Protein AF-A0A679JYV3-F1 (afdb_monomer)

Foldseek 3Di:
DDFDWFWFQAPPRDTDTDTLQQWFKKWQDDCVGPPCWIWTAGPPPGITTGNDDPLVVVLRSLLSPFLKFWFAAQVDRTTMIGRLVQFPAKAADDVVVDPVQFGIWGDNDDPDIGTTNDHRVRVVVRSVVSVPDGSDDDPPPPPDDDDDDPDDDDDDDDDDDDDDDDD

Sequence (167 aa):
MVTIMIAICMPGGDIEYIEADEMLWLRQAFDHEFKGMVMLRLAAPDRIYSVETIDALEAKFRAAGASIARFTPPEDTRVMVVNTGKVREVEPSNPAISHGSANSVLKFGPRLGLAVRETEAQSEAILAKARQLPNGLSATAVASGAVLGAVIGAAAAVVITPTEEDA

Nearest PDB structures (foldseek):
  4oik-assembly1_A  TM=5.523E-01  e=1.012E+00  Homo sapiens
  1zc3-assembly2_B  TM=4.946E-01  e=1.354E+00  Rattus norvegicus
  3tfm-assembly1_A  TM=2.748E-01  e=2.229E-01  Rattus norvegicus
  1mi1-assembly1_A  TM=5.034E-01  e=6.906E+00  Homo sapiens

Secondary structure (DSSP, 8-state):
----EEEEEPTTS-EEEEETTTEEEEEEPPHHHHTTPEEEEESSS-EEEESS-HHHHHHHHHHTT--EEEE--SS-S--EEEETTT--EEEE--TTTS-TT--EEEEEETTEEEEESS-HHHHHHHHHHHHHS-TT--S---S---S--------------------

Organism: NCBI:txid570505

pLDDT: mean 79.87, std 21.88, range [26.78, 97.19]

Structure (mmCIF, N/CA/C/O backbone):
data_AF-A0A679JYV3-F1
#
_entry.id   AF-A0A679JYV3-F1
#
loop_
_atom_site.group_PDB
_atom_site.id
_atom_site.type_symbol
_atom_site.label_atom_id
_atom_site.label_alt_id
_atom_site.label_comp_id
_atom_site.label_asym_id
_atom_site.label_entity_id
_atom_site.label_seq_id
_atom_site.pdbx_PDB_ins_code
_atom_site.Cartn_x
_atom_site.Cartn_y
_atom_site.Cartn_z
_atom_site.occupancy
_atom_site.B_iso_or_equiv
_atom_site.auth_seq_id
_atom_site.auth_comp_id
_atom_site.auth_asym_id
_atom_site.auth_atom_id
_atom_site.pdbx_PDB_model_num
ATOM 1 N N . MET A 1 1 ? -19.373 15.640 2.064 1.00 53.00 1 MET A N 1
ATOM 2 C CA . MET A 1 1 ? -18.927 14.231 2.003 1.00 53.00 1 MET A CA 1
ATOM 3 C C . MET A 1 1 ? -18.837 13.732 3.431 1.00 53.00 1 MET A C 1
ATOM 5 O O . MET A 1 1 ? -18.396 14.500 4.273 1.00 53.00 1 MET A O 1
ATOM 9 N N . VAL A 1 2 ? -19.319 12.524 3.723 1.00 58.41 2 VAL A N 1
ATOM 10 C CA . VAL A 1 2 ? -19.127 11.908 5.043 1.00 58.41 2 VAL A CA 1
ATOM 11 C C . VAL A 1 2 ? -17.749 11.256 5.022 1.00 58.41 2 VAL A C 1
ATOM 13 O O . VAL A 1 2 ? -17.535 10.334 4.239 1.00 58.41 2 VAL A O 1
ATOM 16 N N . THR A 1 3 ? -16.815 11.766 5.819 1.00 70.25 3 THR A N 1
ATOM 17 C CA . THR A 1 3 ? -15.506 11.136 6.009 1.00 70.25 3 THR A CA 1
ATOM 18 C C . THR A 1 3 ? -15.686 9.941 6.941 1.00 70.25 3 THR A C 1
ATOM 20 O O . THR A 1 3 ? -16.106 10.106 8.085 1.00 70.25 3 THR A O 1
ATOM 23 N N . ILE A 1 4 ? -15.428 8.730 6.442 1.00 85.12 4 ILE A N 1
ATOM 24 C CA . ILE A 1 4 ? -15.475 7.507 7.250 1.00 85.12 4 ILE A CA 1
ATOM 25 C C . ILE A 1 4 ? -14.084 7.288 7.843 1.00 85.12 4 ILE A C 1
ATOM 27 O O . ILE A 1 4 ? -13.133 7.023 7.109 1.00 85.12 4 ILE A O 1
ATOM 31 N N . MET A 1 5 ? -13.982 7.386 9.169 1.00 90.06 5 MET A N 1
ATOM 32 C CA . MET A 1 5 ? -12.767 7.035 9.903 1.00 90.06 5 MET A CA 1
ATOM 33 C C . MET A 1 5 ? -12.710 5.522 10.139 1.00 90.06 5 MET A C 1
ATOM 35 O O . MET A 1 5 ? -13.698 4.901 10.534 1.00 90.06 5 MET A O 1
ATOM 39 N N . ILE A 1 6 ? -11.541 4.932 9.920 1.00 92.31 6 ILE A N 1
ATOM 40 C CA . ILE A 1 6 ? -11.255 3.514 10.112 1.00 92.31 6 ILE A CA 1
ATOM 41 C C . ILE A 1 6 ? -10.453 3.367 11.403 1.00 92.31 6 ILE A C 1
ATOM 43 O O . ILE A 1 6 ? -9.370 3.930 11.526 1.00 92.31 6 ILE A O 1
ATOM 47 N N . ALA A 1 7 ? -10.969 2.586 12.350 1.00 92.69 7 ALA A N 1
ATOM 48 C CA . ALA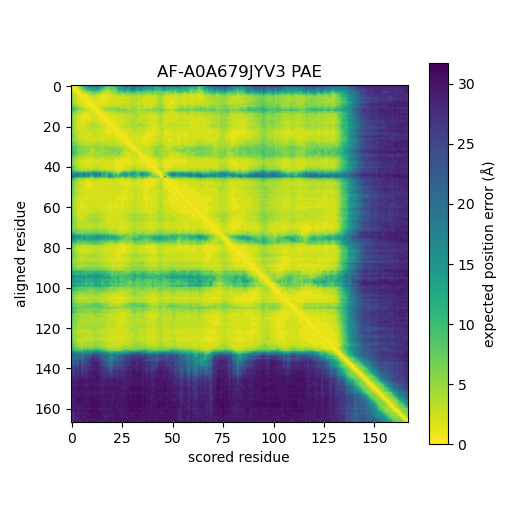 A 1 7 ? -10.240 2.226 13.563 1.00 92.69 7 ALA A CA 1
ATOM 49 C C . ALA A 1 7 ? -9.267 1.070 13.284 1.00 92.69 7 ALA A C 1
ATOM 51 O O . ALA A 1 7 ? -9.677 0.023 12.766 1.00 92.69 7 ALA A O 1
ATOM 52 N N . ILE A 1 8 ? -8.003 1.255 13.656 1.00 92.81 8 ILE A N 1
ATOM 53 C CA . ILE A 1 8 ? -6.910 0.297 13.483 1.00 92.81 8 ILE A CA 1
ATOM 54 C C . ILE A 1 8 ? -6.373 -0.099 14.851 1.00 92.81 8 ILE A C 1
ATOM 56 O O . ILE A 1 8 ? -5.917 0.749 15.616 1.00 92.81 8 ILE A O 1
ATOM 60 N N . CYS A 1 9 ? -6.387 -1.398 15.142 1.00 94.06 9 CYS A N 1
ATOM 61 C CA . CYS A 1 9 ? -5.798 -1.916 16.374 1.00 94.06 9 CYS A CA 1
ATOM 62 C C . CYS A 1 9 ? -4.273 -2.014 16.231 1.00 94.06 9 CYS A C 1
ATOM 64 O O . CYS A 1 9 ? -3.773 -2.757 15.376 1.00 94.06 9 CYS A O 1
ATOM 66 N N . MET A 1 10 ? -3.545 -1.291 17.079 1.00 93.69 10 MET A N 1
ATOM 67 C CA . MET A 1 10 ? -2.084 -1.257 17.117 1.00 93.69 10 MET A CA 1
ATOM 68 C C . MET A 1 10 ? -1.524 -2.233 18.170 1.00 93.69 10 MET A C 1
ATOM 70 O O . MET A 1 10 ? -2.209 -2.580 19.141 1.00 93.69 10 MET A O 1
ATOM 74 N N . PRO A 1 11 ? -0.268 -2.697 18.022 1.00 89.94 11 PRO A N 1
ATOM 75 C CA . PRO A 1 11 ? 0.424 -3.420 19.082 1.00 89.94 11 PRO A CA 1
ATOM 76 C C . PRO A 1 11 ? 0.439 -2.614 20.389 1.00 89.94 11 PRO A C 1
ATOM 78 O O . PRO A 1 11 ? 0.695 -1.417 20.369 1.00 89.94 11 PRO A O 1
ATOM 81 N N . GLY A 1 12 ? 0.191 -3.272 21.524 1.00 89.56 12 GLY A N 1
ATOM 82 C CA . GLY A 1 12 ? 0.095 -2.607 22.833 1.00 89.56 12 GLY A CA 1
ATOM 83 C C . GLY A 1 12 ? -1.329 -2.232 23.256 1.00 89.56 12 GLY A C 1
ATOM 84 O O . GLY A 1 12 ? -1.532 -1.898 24.418 1.00 89.56 12 GLY A O 1
ATOM 85 N N . GLY A 1 13 ? -2.317 -2.385 22.365 1.00 89.69 13 GLY A N 1
ATOM 86 C CA . GLY A 1 13 ? -3.734 -2.147 22.666 1.00 89.69 13 GLY A CA 1
ATOM 87 C C . GLY A 1 13 ? -4.236 -0.752 22.292 1.00 89.69 13 GLY A C 1
ATOM 88 O O . GLY A 1 13 ? -5.410 -0.462 22.514 1.00 89.69 13 GLY A O 1
ATOM 89 N N . ASP A 1 14 ? -3.378 0.081 21.703 1.00 91.62 14 ASP A N 1
ATOM 90 C CA . ASP A 1 14 ? -3.760 1.394 21.191 1.00 91.62 14 ASP A CA 1
ATOM 91 C C . ASP A 1 14 ? -4.667 1.271 19.956 1.00 91.62 14 ASP A C 1
ATOM 93 O O . ASP A 1 14 ? -4.617 0.289 19.204 1.00 91.62 14 ASP A O 1
ATOM 97 N N . ILE A 1 15 ? -5.502 2.288 19.742 1.00 93.69 15 ILE A N 1
ATOM 98 C CA . ILE A 1 15 ? -6.385 2.395 18.579 1.00 93.69 15 ILE A CA 1
ATOM 99 C C . ILE A 1 15 ? -6.060 3.693 17.854 1.00 93.69 15 ILE A C 1
ATOM 101 O O . ILE A 1 15 ? -6.200 4.769 18.432 1.00 93.69 15 ILE A O 1
ATOM 105 N N . GLU A 1 16 ? -5.689 3.574 16.583 1.00 92.69 16 GLU A N 1
ATOM 106 C CA . GLU A 1 16 ? -5.481 4.715 15.693 1.00 92.69 16 GLU A CA 1
ATOM 107 C C . GLU A 1 16 ? -6.687 4.869 14.765 1.00 92.69 16 GLU A C 1
ATOM 109 O O . GLU A 1 16 ? -7.206 3.880 14.238 1.00 92.69 16 GLU A O 1
ATOM 114 N N . TYR A 1 17 ? -7.135 6.105 14.553 1.00 92.75 17 TYR A N 1
ATOM 115 C CA . TYR A 1 17 ? -8.206 6.412 13.610 1.00 92.75 17 TYR A CA 1
ATOM 116 C C . TYR A 1 17 ? -7.616 7.073 12.377 1.00 92.75 17 TYR A C 1
ATOM 118 O O . TYR A 1 17 ? -7.025 8.142 12.482 1.00 92.75 17 TYR A O 1
ATOM 126 N N . ILE A 1 18 ? -7.819 6.450 11.222 1.00 92.38 18 ILE A N 1
ATOM 127 C CA . ILE A 1 18 ? -7.290 6.935 9.947 1.00 92.38 18 ILE A CA 1
ATOM 128 C C . ILE A 1 18 ? -8.406 7.085 8.924 1.00 92.38 18 ILE A C 1
ATOM 130 O O . ILE A 1 18 ? -9.359 6.303 8.892 1.00 92.38 18 ILE A O 1
ATOM 134 N N . GLU A 1 19 ? -8.291 8.075 8.056 1.00 91.81 19 GLU A N 1
ATOM 135 C CA . GLU A 1 19 ? -9.164 8.222 6.905 1.00 91.81 19 GLU A CA 1
ATOM 136 C C . GLU A 1 19 ? -8.761 7.228 5.808 1.00 91.81 19 GLU A C 1
ATOM 138 O O . GLU A 1 19 ? -7.597 6.852 5.636 1.00 91.81 19 GLU A O 1
ATOM 143 N N . ALA A 1 20 ? -9.744 6.776 5.028 1.00 90.12 20 ALA A N 1
ATOM 144 C CA . ALA A 1 20 ? -9.509 5.803 3.964 1.00 90.12 20 ALA A CA 1
ATOM 145 C C . ALA A 1 20 ? -8.509 6.306 2.910 1.00 90.12 20 ALA A C 1
ATOM 147 O O . ALA A 1 20 ? -7.809 5.517 2.268 1.00 90.12 20 ALA A O 1
ATOM 148 N N . ASP A 1 21 ? -8.448 7.621 2.723 1.00 90.38 21 ASP A N 1
ATOM 149 C CA . ASP A 1 21 ? -7.539 8.255 1.792 1.00 90.38 21 ASP A CA 1
ATOM 150 C C . ASP A 1 21 ? -6.163 8.551 2.420 1.00 90.38 21 ASP A C 1
ATOM 152 O O . ASP A 1 21 ? -5.221 8.808 1.687 1.00 90.38 21 ASP A O 1
ATOM 156 N N . GLU A 1 22 ? -5.960 8.436 3.728 1.00 91.94 22 GLU A N 1
ATOM 157 C CA . GLU A 1 22 ? -4.616 8.581 4.303 1.00 91.94 22 GLU A CA 1
ATOM 158 C C . GLU A 1 22 ? -3.720 7.383 3.979 1.00 91.94 22 GLU A C 1
ATOM 160 O O . GLU A 1 22 ? -2.496 7.520 3.898 1.00 91.94 22 GLU A O 1
ATOM 165 N N . MET A 1 23 ? -4.316 6.212 3.740 1.00 93.75 23 MET A N 1
ATOM 166 C CA . MET A 1 23 ? -3.583 5.002 3.389 1.00 93.75 23 MET A CA 1
ATOM 167 C C . MET A 1 23 ? -3.023 5.080 1.970 1.00 93.75 23 MET A C 1
ATOM 169 O O . MET A 1 23 ? -3.753 5.278 0.995 1.00 93.75 23 MET A O 1
ATOM 173 N N . LEU A 1 24 ? -1.712 4.868 1.858 1.00 94.94 24 LEU A N 1
ATOM 174 C CA . LEU A 1 24 ? -1.015 4.724 0.585 1.00 94.94 24 LEU A CA 1
ATOM 175 C C . LEU A 1 24 ? -0.930 3.254 0.182 1.00 94.94 24 LEU A C 1
ATOM 177 O O . LEU A 1 24 ? -1.315 2.891 -0.929 1.00 94.94 24 LEU A O 1
ATOM 181 N N . TRP A 1 25 ? -0.430 2.410 1.085 1.00 95.25 25 TRP A N 1
ATOM 182 C CA . TRP A 1 25 ? -0.354 0.962 0.902 1.00 95.25 25 TRP A CA 1
ATOM 183 C C . TRP A 1 25 ? -0.137 0.238 2.233 1.00 95.25 25 TRP A C 1
ATOM 185 O O . TRP A 1 25 ? 0.238 0.849 3.232 1.00 95.25 25 TRP A O 1
ATOM 195 N N . LEU A 1 26 ? -0.348 -1.076 2.242 1.00 95.06 26 LEU A N 1
ATOM 196 C CA . LEU A 1 26 ? -0.059 -1.960 3.366 1.00 95.06 26 LEU A CA 1
ATOM 197 C C . LEU A 1 26 ? 0.560 -3.279 2.901 1.00 95.06 26 LEU A C 1
ATOM 199 O O . LEU A 1 26 ? 0.351 -3.720 1.768 1.00 95.06 26 LEU A O 1
ATOM 203 N N . ARG A 1 27 ? 1.339 -3.908 3.781 1.00 94.25 27 ARG A N 1
ATOM 204 C CA . ARG A 1 27 ? 1.944 -5.230 3.566 1.00 94.25 27 ARG A CA 1
ATOM 205 C C . ARG A 1 27 ? 2.171 -5.940 4.889 1.00 94.25 27 ARG A C 1
ATOM 207 O O . ARG A 1 27 ? 2.197 -5.313 5.945 1.00 94.25 27 ARG A O 1
ATOM 214 N N . GLN A 1 28 ? 2.465 -7.232 4.826 1.00 93.12 28 GLN A N 1
ATOM 215 C CA . GLN A 1 28 ? 3.022 -7.926 5.981 1.00 93.12 28 GLN A CA 1
ATOM 216 C C . GLN A 1 28 ? 4.345 -7.256 6.388 1.00 93.12 28 GLN A C 1
ATOM 218 O O . GLN A 1 28 ? 5.220 -7.026 5.546 1.00 93.12 28 GLN A O 1
ATOM 223 N N . ALA A 1 29 ? 4.499 -6.950 7.673 1.00 90.88 29 ALA A N 1
ATOM 224 C CA . ALA A 1 29 ? 5.758 -6.485 8.230 1.00 90.88 29 ALA A CA 1
ATOM 225 C C . ALA A 1 29 ? 6.839 -7.564 8.073 1.00 90.88 29 ALA A C 1
ATOM 227 O O . ALA A 1 29 ? 6.565 -8.771 8.111 1.00 90.88 29 ALA A O 1
ATOM 228 N N . PHE A 1 30 ? 8.080 -7.136 7.885 1.00 86.25 30 PHE A N 1
ATOM 229 C CA . PHE A 1 30 ? 9.205 -8.052 7.925 1.00 86.25 30 PHE A CA 1
ATOM 230 C C . PHE A 1 30 ? 9.449 -8.513 9.359 1.00 86.25 30 PHE A C 1
ATOM 232 O O . PHE A 1 30 ? 9.163 -7.801 10.323 1.00 86.25 30 PHE A O 1
ATOM 239 N N . ASP A 1 31 ? 10.028 -9.703 9.500 1.00 86.06 31 ASP A N 1
ATOM 240 C CA . ASP A 1 31 ? 10.312 -10.298 10.807 1.00 86.06 31 ASP A CA 1
ATOM 241 C C . ASP A 1 31 ? 11.230 -9.411 11.664 1.00 86.06 31 ASP A C 1
ATOM 243 O O . ASP A 1 31 ? 11.093 -9.397 12.884 1.00 86.06 31 ASP A O 1
ATOM 247 N N . HIS A 1 32 ? 12.123 -8.643 11.027 1.00 85.75 32 HIS A N 1
ATOM 248 C CA . HIS A 1 32 ? 13.015 -7.686 11.687 1.00 85.75 32 HIS A CA 1
ATOM 249 C C . HIS A 1 32 ? 12.363 -6.322 11.984 1.00 85.75 32 HIS A C 1
ATOM 251 O O . HIS A 1 32 ? 12.950 -5.525 12.708 1.00 85.75 32 HIS A O 1
ATOM 257 N N . GLU A 1 33 ? 11.188 -6.032 11.413 1.00 85.50 33 GLU A N 1
ATOM 258 C CA . GLU A 1 33 ? 10.422 -4.811 11.696 1.00 85.50 33 GLU A CA 1
ATOM 259 C C . GLU A 1 33 ? 9.490 -5.047 12.885 1.00 85.50 33 GLU A C 1
ATOM 261 O O . GLU A 1 33 ? 9.673 -4.476 13.956 1.00 85.50 33 GLU A O 1
ATOM 266 N N . PHE A 1 34 ? 8.482 -5.901 12.685 1.00 86.56 34 PHE A N 1
ATOM 267 C CA . PHE A 1 34 ? 7.510 -6.273 13.706 1.00 86.56 34 PHE A CA 1
ATOM 268 C C . PHE A 1 34 ? 6.851 -7.598 13.312 1.00 86.56 34 PHE A C 1
ATOM 270 O O . PHE A 1 34 ? 5.855 -7.645 12.586 1.00 86.56 34 PHE A O 1
ATOM 277 N N . LYS A 1 35 ? 7.437 -8.704 13.772 1.00 89.25 35 LYS A N 1
ATOM 278 C CA . LYS A 1 35 ? 7.035 -10.056 13.375 1.00 89.25 35 LYS A CA 1
ATOM 279 C C . LYS A 1 35 ? 5.530 -10.297 13.545 1.00 89.25 35 LYS A C 1
ATOM 281 O O . LYS A 1 35 ? 4.969 -10.069 14.612 1.00 89.25 35 LYS A O 1
ATOM 286 N N . GLY A 1 36 ? 4.905 -10.819 12.490 1.00 89.75 36 GLY A N 1
ATOM 287 C CA . GLY A 1 36 ? 3.491 -11.210 12.484 1.00 89.75 36 GLY A CA 1
ATOM 288 C C . GLY A 1 36 ? 2.493 -10.065 12.288 1.00 89.75 36 GLY A C 1
ATOM 289 O O . GLY A 1 36 ? 1.309 -10.344 12.147 1.00 89.75 36 GLY A O 1
ATOM 290 N N . MET A 1 37 ? 2.947 -8.812 12.207 1.00 94.31 37 MET A N 1
ATOM 291 C CA . MET A 1 37 ? 2.067 -7.645 12.065 1.00 94.31 37 MET A CA 1
ATOM 292 C C . MET A 1 37 ? 1.919 -7.195 10.614 1.00 94.31 37 MET A C 1
ATOM 294 O O . MET A 1 37 ? 2.729 -7.544 9.752 1.00 94.31 37 MET A O 1
ATOM 298 N N . VAL A 1 38 ? 0.907 -6.375 10.343 1.00 95.69 38 VAL A N 1
ATOM 299 C CA . VAL A 1 38 ? 0.754 -5.665 9.068 1.00 95.69 38 VAL A CA 1
ATOM 300 C C . VAL A 1 38 ? 1.281 -4.250 9.229 1.00 95.69 38 VAL A C 1
ATOM 302 O O . VAL A 1 38 ? 0.907 -3.551 10.162 1.00 95.69 38 VAL A O 1
ATOM 305 N N . MET A 1 39 ? 2.150 -3.815 8.323 1.00 94.62 39 MET A N 1
ATOM 306 C CA . MET A 1 39 ? 2.608 -2.434 8.256 1.00 94.62 39 MET A CA 1
ATOM 307 C C . MET A 1 39 ? 1.754 -1.668 7.250 1.00 94.62 39 MET A C 1
ATOM 309 O O . MET A 1 39 ? 1.595 -2.109 6.109 1.00 94.62 39 MET A O 1
ATOM 313 N N . LEU A 1 40 ? 1.221 -0.525 7.671 1.00 95.12 40 LEU A N 1
ATOM 314 C CA . LEU A 1 40 ? 0.498 0.417 6.830 1.00 95.12 40 LEU A CA 1
ATOM 315 C C . LEU A 1 40 ? 1.366 1.658 6.640 1.00 95.12 40 LEU A C 1
ATOM 317 O O . LEU A 1 40 ? 1.886 2.225 7.602 1.00 95.12 40 LEU A O 1
ATOM 321 N N . ARG A 1 41 ? 1.497 2.103 5.395 1.00 94.50 41 ARG A N 1
ATOM 322 C CA . ARG A 1 41 ? 2.132 3.365 5.033 1.00 94.50 41 ARG A CA 1
ATOM 323 C C . ARG A 1 41 ? 1.051 4.425 4.835 1.00 94.50 41 ARG A C 1
ATOM 325 O O . ARG A 1 41 ? 0.226 4.295 3.928 1.00 94.50 41 ARG A O 1
ATOM 332 N N . LEU A 1 42 ? 1.093 5.475 5.649 1.00 93.06 42 LEU A N 1
ATOM 333 C CA . LEU A 1 42 ? 0.194 6.625 5.569 1.00 93.06 42 LEU A CA 1
ATOM 334 C C . LEU A 1 42 ? 0.851 7.796 4.821 1.00 93.06 42 LEU A C 1
ATOM 336 O O . LEU A 1 42 ? 2.069 7.817 4.611 1.00 93.06 42 LEU A O 1
ATOM 340 N N . ALA A 1 43 ? 0.046 8.782 4.425 1.00 85.06 43 ALA A N 1
ATOM 341 C CA . ALA A 1 43 ? 0.528 10.048 3.873 1.00 85.06 43 ALA A CA 1
ATOM 342 C C . ALA A 1 43 ? 1.264 10.908 4.927 1.00 85.06 43 ALA A C 1
ATOM 344 O O . ALA A 1 43 ? 2.251 11.562 4.589 1.00 85.06 43 ALA A O 1
ATOM 345 N N . ALA A 1 44 ? 0.812 10.870 6.187 1.00 80.56 44 ALA A N 1
ATOM 346 C CA . ALA A 1 44 ? 1.439 11.414 7.399 1.00 80.56 44 ALA A CA 1
ATOM 347 C C . ALA A 1 44 ? 0.696 10.843 8.638 1.00 80.56 44 ALA A C 1
ATOM 349 O O . ALA A 1 44 ? -0.509 10.664 8.521 1.00 80.56 44 ALA A O 1
ATOM 350 N N . PRO A 1 45 ? 1.322 10.564 9.803 1.00 62.84 45 PRO A N 1
ATOM 351 C CA . PRO A 1 45 ? 2.745 10.476 10.094 1.00 62.84 45 PRO A CA 1
ATOM 352 C C . PRO A 1 45 ? 3.247 9.043 9.832 1.00 62.84 45 PRO A C 1
ATOM 354 O O . PRO A 1 45 ? 3.140 8.138 10.650 1.00 62.84 45 PRO A O 1
ATOM 357 N N . ASP A 1 46 ? 3.827 8.849 8.651 1.00 79.88 46 ASP A N 1
ATOM 358 C CA . ASP A 1 46 ? 4.573 7.662 8.233 1.00 79.88 46 ASP A CA 1
ATOM 359 C C . ASP A 1 46 ? 3.915 6.284 8.491 1.00 79.88 46 ASP A C 1
ATOM 361 O O . ASP A 1 46 ? 2.876 5.993 7.905 1.00 79.88 46 ASP A O 1
ATOM 365 N N . ARG A 1 47 ? 4.573 5.349 9.185 1.00 90.62 47 ARG A N 1
ATOM 366 C CA . ARG A 1 47 ? 4.176 3.933 9.222 1.00 90.62 47 ARG A CA 1
ATOM 367 C C . ARG A 1 47 ? 3.492 3.610 10.535 1.00 90.62 47 ARG A C 1
ATOM 369 O O . ARG A 1 47 ? 4.063 3.875 11.587 1.00 90.62 47 ARG A O 1
ATOM 376 N N . ILE A 1 48 ? 2.355 2.935 10.454 1.00 93.88 48 ILE A N 1
ATOM 377 C CA . ILE A 1 48 ? 1.722 2.300 11.608 1.00 93.88 48 ILE A CA 1
ATOM 378 C C . ILE A 1 48 ? 1.760 0.784 11.443 1.00 93.88 48 ILE A C 1
ATOM 380 O O . ILE A 1 48 ? 1.837 0.266 10.326 1.00 93.88 48 ILE A O 1
ATOM 384 N N . TYR A 1 49 ? 1.723 0.069 12.560 1.00 95.00 49 TYR A N 1
ATOM 385 C CA . TYR A 1 49 ? 1.659 -1.386 12.571 1.00 95.00 49 TYR A CA 1
ATOM 386 C C . TYR A 1 49 ? 0.327 -1.808 13.162 1.00 95.00 49 TYR A C 1
ATOM 388 O O . TYR A 1 49 ? -0.123 -1.239 14.150 1.00 95.00 49 TYR A O 1
ATOM 396 N N . SER A 1 50 ? -0.291 -2.815 12.566 1.00 95.62 50 SER A N 1
ATOM 397 C CA . SER A 1 50 ? -1.559 -3.359 13.015 1.00 95.62 50 SER A CA 1
ATOM 398 C C . SER A 1 50 ? -1.428 -4.835 13.354 1.00 95.62 50 SER A C 1
ATOM 400 O O . SER A 1 50 ? -0.716 -5.584 12.680 1.00 95.62 50 SER A O 1
ATOM 402 N N . VAL A 1 51 ? -2.155 -5.238 14.396 1.00 96.12 51 VAL A N 1
ATOM 403 C CA . VAL A 1 51 ? -2.357 -6.647 14.767 1.00 96.12 51 VAL A CA 1
ATOM 404 C C . VAL A 1 51 ? -3.387 -7.346 13.877 1.00 96.12 51 VAL A C 1
ATOM 406 O O . VAL A 1 51 ? -3.551 -8.562 13.950 1.00 96.12 51 VAL A O 1
ATOM 409 N N . GLU A 1 52 ? -4.111 -6.585 13.058 1.00 95.88 52 GLU A N 1
ATOM 410 C CA . GLU A 1 52 ? -5.119 -7.112 12.148 1.00 95.88 52 GLU A CA 1
ATOM 411 C C . GLU A 1 52 ? -4.484 -7.746 10.909 1.00 95.88 52 GLU A C 1
ATOM 413 O O . GLU A 1 52 ? -3.375 -7.405 10.498 1.00 95.88 52 GLU A O 1
ATOM 418 N N . THR A 1 53 ? -5.207 -8.674 10.281 1.00 95.00 53 THR A N 1
ATOM 419 C CA . THR A 1 53 ? -4.749 -9.317 9.046 1.00 95.00 53 THR A CA 1
ATOM 420 C C . THR A 1 53 ? -4.873 -8.372 7.851 1.00 95.00 53 THR A C 1
ATOM 422 O O . THR A 1 53 ? -5.704 -7.461 7.838 1.00 95.00 53 THR A O 1
ATOM 425 N N . ILE A 1 54 ? -4.084 -8.630 6.801 1.00 94.88 54 ILE A N 1
ATOM 426 C CA . ILE A 1 54 ? -4.166 -7.884 5.534 1.00 94.88 54 ILE A CA 1
ATOM 427 C C . ILE A 1 54 ? -5.599 -7.890 5.000 1.00 94.88 54 ILE A C 1
ATOM 429 O O . ILE A 1 54 ? -6.106 -6.833 4.650 1.00 94.88 54 ILE A O 1
ATOM 433 N N . ASP A 1 55 ? -6.266 -9.046 4.987 1.00 94.56 55 ASP A N 1
ATOM 434 C CA . ASP A 1 55 ? -7.626 -9.174 4.453 1.00 94.56 55 ASP A CA 1
ATOM 435 C C . ASP A 1 55 ? -8.661 -8.379 5.270 1.00 94.56 55 ASP A C 1
ATOM 437 O O . ASP A 1 55 ? -9.573 -7.781 4.696 1.00 94.56 55 ASP A O 1
ATOM 441 N N . ALA A 1 56 ? -8.516 -8.329 6.600 1.00 95.25 56 ALA A N 1
ATOM 442 C CA . ALA A 1 56 ? -9.409 -7.554 7.463 1.00 95.25 56 ALA A CA 1
ATOM 443 C C . ALA A 1 56 ? -9.256 -6.046 7.214 1.00 95.25 56 ALA A C 1
ATOM 445 O O . ALA A 1 56 ? -10.246 -5.332 7.041 1.00 95.25 56 ALA A O 1
ATOM 446 N N . LEU A 1 57 ? -8.012 -5.576 7.127 1.00 95.81 57 LEU A N 1
ATOM 447 C CA . LEU A 1 57 ? -7.701 -4.186 6.803 1.00 95.81 57 LEU A CA 1
ATOM 448 C C . LEU A 1 57 ? -8.174 -3.831 5.393 1.00 95.81 57 LEU A C 1
ATOM 450 O O . LEU A 1 57 ? -8.810 -2.800 5.187 1.00 95.81 57 LEU A O 1
ATOM 454 N N . GLU A 1 58 ? -7.933 -4.718 4.430 1.00 94.81 58 GLU A N 1
ATOM 455 C CA . GLU A 1 58 ? -8.390 -4.589 3.050 1.00 94.81 58 GLU A CA 1
ATOM 456 C C . GLU A 1 58 ? -9.908 -4.366 2.977 1.00 94.81 58 GLU A C 1
ATOM 458 O O . GLU A 1 58 ? -10.381 -3.442 2.307 1.00 94.81 58 GLU A O 1
ATOM 463 N N . ALA A 1 59 ? -10.671 -5.183 3.706 1.00 93.69 59 ALA A N 1
ATOM 464 C CA . ALA A 1 59 ? -12.120 -5.066 3.785 1.00 93.69 59 ALA A CA 1
ATOM 465 C C . ALA A 1 59 ? -12.561 -3.739 4.421 1.00 93.69 59 ALA A C 1
ATOM 467 O O . ALA A 1 59 ? -13.467 -3.093 3.891 1.00 93.69 59 ALA A O 1
ATOM 468 N N . LYS A 1 60 ? -11.902 -3.294 5.502 1.00 94.88 60 LYS A N 1
ATOM 469 C CA . LYS A 1 60 ? -12.183 -2.002 6.152 1.00 94.88 60 LYS A CA 1
ATOM 470 C C . LYS A 1 60 ? -11.986 -0.825 5.196 1.00 94.88 60 LYS A C 1
ATOM 472 O O . LYS A 1 60 ? -12.879 0.008 5.061 1.00 94.88 60 LYS A O 1
ATOM 477 N N . PHE A 1 61 ? -10.860 -0.784 4.485 1.00 93.88 61 PHE A N 1
ATOM 478 C CA . PHE A 1 61 ? -10.579 0.280 3.521 1.00 93.88 61 PHE A CA 1
ATOM 479 C C . PHE A 1 61 ? -11.563 0.279 2.349 1.00 93.88 61 PHE A C 1
ATOM 481 O O . PHE A 1 61 ? -12.054 1.343 1.974 1.00 93.88 61 PHE A O 1
ATOM 488 N N . ARG A 1 62 ? -11.921 -0.895 1.807 1.00 92.19 62 ARG A N 1
ATOM 489 C CA . ARG A 1 62 ? -12.961 -0.991 0.765 1.00 92.19 62 ARG A CA 1
ATOM 490 C C . ARG A 1 62 ? -14.319 -0.512 1.253 1.00 92.19 62 ARG A C 1
ATOM 492 O O . ARG A 1 62 ? -14.985 0.228 0.537 1.00 92.19 62 ARG A O 1
ATOM 499 N N . ALA A 1 63 ? -14.724 -0.915 2.457 1.00 91.69 63 ALA A N 1
ATOM 500 C CA . ALA A 1 63 ? -15.991 -0.497 3.053 1.00 91.69 63 ALA A CA 1
ATOM 501 C C . ALA A 1 63 ? -16.045 1.023 3.281 1.00 91.69 63 ALA A C 1
ATOM 503 O O . ALA A 1 63 ? -17.101 1.631 3.136 1.00 91.69 63 ALA A O 1
ATOM 504 N N . ALA A 1 64 ? -14.898 1.642 3.563 1.00 91.38 64 ALA A N 1
ATOM 505 C CA . ALA A 1 64 ? -14.750 3.090 3.658 1.00 91.38 64 ALA A CA 1
ATOM 506 C C . ALA A 1 64 ? -14.592 3.796 2.291 1.00 91.38 64 ALA A C 1
ATOM 508 O O . ALA A 1 64 ? -14.416 5.011 2.240 1.00 91.38 64 ALA A O 1
ATOM 509 N N . GLY A 1 65 ? -14.670 3.058 1.178 1.00 88.81 65 GLY A N 1
ATOM 510 C CA . GLY A 1 65 ? -14.668 3.596 -0.183 1.00 88.81 65 GLY A CA 1
ATOM 511 C C . GLY A 1 65 ? -13.293 3.740 -0.842 1.00 88.81 65 GLY A C 1
ATOM 512 O O . GLY A 1 65 ? -13.210 4.326 -1.924 1.00 88.81 65 GLY A O 1
ATOM 513 N N . ALA A 1 66 ? -12.217 3.215 -0.248 1.00 91.00 66 ALA A N 1
ATOM 514 C CA . ALA A 1 66 ? -10.907 3.212 -0.893 1.00 91.00 66 ALA A CA 1
ATOM 515 C C . ALA A 1 66 ? -10.855 2.203 -2.055 1.00 91.00 66 ALA A C 1
ATOM 517 O O . ALA A 1 66 ? -11.072 1.001 -1.876 1.00 91.00 66 ALA A O 1
ATOM 518 N N . SER A 1 67 ? -10.477 2.681 -3.243 1.00 92.44 67 SER A N 1
ATOM 519 C CA . SER A 1 67 ? -10.180 1.829 -4.397 1.00 92.44 67 SER A CA 1
ATOM 520 C C . SER A 1 67 ? -8.790 1.223 -4.250 1.00 92.44 67 SER A C 1
ATOM 522 O O . SER A 1 67 ? -7.777 1.917 -4.370 1.00 92.44 67 SER A O 1
ATOM 524 N N . ILE A 1 68 ? -8.727 -0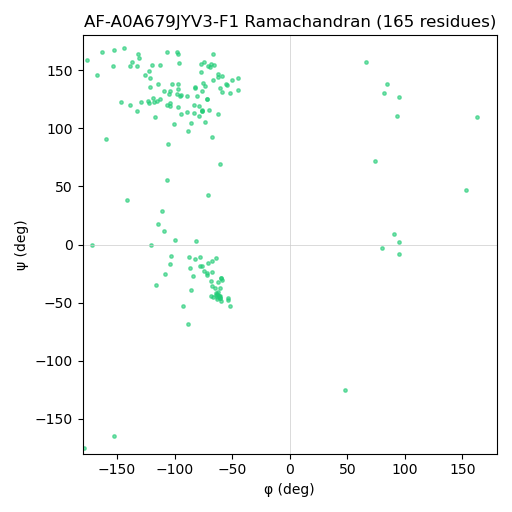.083 -4.024 1.00 94.06 68 ILE A N 1
ATOM 525 C CA . ILE A 1 68 ? -7.484 -0.773 -3.680 1.00 94.06 68 ILE A CA 1
ATOM 526 C C . ILE A 1 68 ? -7.137 -1.900 -4.653 1.00 94.06 68 ILE A C 1
ATOM 528 O O . ILE A 1 68 ? -8.018 -2.572 -5.192 1.00 94.06 68 ILE A O 1
ATOM 532 N N . ALA A 1 69 ? -5.843 -2.138 -4.836 1.00 95.69 69 ALA A N 1
ATOM 533 C CA . ALA A 1 69 ? -5.308 -3.184 -5.698 1.00 95.69 69 ALA A CA 1
ATOM 534 C C . ALA A 1 69 ? -4.210 -3.983 -4.993 1.00 95.69 69 ALA A C 1
ATOM 536 O O . ALA A 1 69 ? -3.529 -3.460 -4.116 1.00 95.69 69 ALA A O 1
ATOM 537 N N . ARG A 1 70 ? -4.026 -5.242 -5.400 1.00 95.56 70 ARG A N 1
ATOM 538 C CA . ARG A 1 70 ? -2.930 -6.094 -4.928 1.00 95.56 70 ARG A CA 1
ATOM 539 C C . ARG A 1 70 ? -1.776 -6.070 -5.929 1.00 95.56 70 ARG A C 1
ATOM 541 O O . ARG A 1 70 ? -2.017 -6.148 -7.130 1.00 95.56 70 ARG A O 1
ATOM 548 N N . PHE A 1 71 ? -0.560 -5.997 -5.409 1.00 95.50 71 PHE A N 1
ATOM 549 C CA . PHE A 1 71 ? 0.708 -6.025 -6.135 1.00 95.50 71 PHE A CA 1
ATOM 550 C C . PHE A 1 71 ? 1.667 -7.019 -5.487 1.00 95.50 71 PHE A C 1
ATOM 552 O O . PHE A 1 71 ? 1.484 -7.402 -4.325 1.00 95.50 71 PHE A O 1
ATOM 559 N N . THR A 1 72 ? 2.711 -7.386 -6.228 1.00 93.00 72 THR A N 1
ATOM 560 C CA . THR A 1 72 ? 3.750 -8.288 -5.736 1.00 93.00 72 THR A CA 1
ATOM 561 C C . THR A 1 72 ? 5.013 -7.488 -5.393 1.00 93.00 72 THR A C 1
ATOM 563 O O . THR A 1 72 ? 5.595 -6.853 -6.280 1.00 93.00 72 THR A O 1
ATOM 566 N N . PRO A 1 73 ? 5.475 -7.496 -4.130 1.00 89.81 73 PRO A N 1
ATOM 567 C CA . PRO A 1 73 ? 6.733 -6.867 -3.750 1.00 89.81 73 PRO A CA 1
ATOM 568 C C . PRO A 1 73 ? 7.917 -7.600 -4.405 1.00 89.81 73 PRO A C 1
ATOM 570 O O . PRO A 1 73 ? 7.825 -8.786 -4.716 1.00 89.81 73 PRO A O 1
ATOM 573 N N . PRO A 1 74 ? 9.056 -6.929 -4.627 1.00 86.56 74 PRO A N 1
ATOM 574 C CA . PRO A 1 74 ? 10.177 -7.520 -5.354 1.00 86.56 74 PRO A CA 1
ATOM 575 C C . PRO A 1 74 ? 10.962 -8.561 -4.545 1.00 86.56 74 PRO A C 1
ATOM 577 O O . PRO A 1 74 ? 11.632 -9.404 -5.138 1.00 86.56 74 PRO A O 1
ATOM 580 N N . GLU A 1 75 ? 10.881 -8.498 -3.217 1.00 81.06 75 GLU A N 1
ATOM 581 C CA . GLU A 1 75 ? 11.658 -9.325 -2.287 1.00 81.06 75 GLU A CA 1
ATOM 582 C C . GLU A 1 75 ? 11.021 -10.701 -2.039 1.00 81.06 75 GLU A C 1
ATOM 584 O O . GLU A 1 75 ? 11.728 -11.665 -1.747 1.00 81.06 75 GLU A O 1
ATOM 589 N N . ASP A 1 76 ? 9.696 -10.822 -2.175 1.00 79.44 76 ASP A N 1
ATOM 590 C CA . ASP A 1 76 ? 8.967 -12.057 -1.885 1.00 79.44 76 ASP A CA 1
ATOM 591 C C . ASP A 1 76 ? 7.657 -12.192 -2.695 1.00 79.44 76 ASP A C 1
ATOM 593 O O . ASP A 1 76 ? 7.474 -11.575 -3.747 1.00 79.44 76 ASP A O 1
ATOM 597 N N . THR A 1 77 ? 6.785 -13.113 -2.281 1.00 76.69 77 THR A N 1
ATOM 598 C CA . THR A 1 77 ? 5.455 -13.351 -2.870 1.00 76.69 77 THR A CA 1
ATOM 599 C C . THR A 1 77 ? 4.318 -12.905 -1.949 1.00 76.69 77 THR A C 1
ATOM 601 O O . THR A 1 77 ? 3.162 -13.264 -2.178 1.00 76.69 77 THR A O 1
ATOM 604 N N . ARG A 1 78 ? 4.622 -12.161 -0.877 1.00 82.56 78 ARG A N 1
ATOM 605 C CA . ARG A 1 78 ? 3.612 -11.678 0.066 1.00 82.56 78 ARG A CA 1
ATOM 606 C C . ARG A 1 78 ? 2.727 -10.642 -0.619 1.00 82.56 78 ARG A C 1
ATOM 608 O O . ARG A 1 78 ? 3.117 -9.981 -1.574 1.00 82.56 78 ARG A O 1
ATOM 615 N N . VAL A 1 79 ? 1.506 -10.494 -0.117 1.00 87.44 79 VAL A N 1
ATOM 616 C CA . VAL A 1 79 ? 0.549 -9.539 -0.678 1.00 87.44 79 VAL A CA 1
ATOM 617 C C . VAL A 1 79 ? 0.918 -8.125 -0.248 1.00 87.44 79 VAL A C 1
ATOM 619 O O . VAL A 1 79 ? 1.110 -7.851 0.939 1.00 87.44 79 VAL A O 1
ATOM 622 N N . MET A 1 80 ? 0.947 -7.219 -1.219 1.00 93.31 80 MET A N 1
ATOM 623 C CA . MET A 1 80 ? 1.002 -5.785 -0.990 1.00 93.31 80 MET A CA 1
ATOM 624 C C . MET A 1 80 ? -0.283 -5.151 -1.513 1.00 93.31 80 MET A C 1
ATOM 626 O O . MET A 1 80 ? -0.628 -5.329 -2.678 1.00 93.31 80 MET A O 1
ATOM 630 N N . VAL A 1 81 ? -1.010 -4.436 -0.659 1.00 96.31 81 VAL A N 1
ATOM 631 C CA . VAL A 1 81 ? -2.270 -3.773 -1.022 1.00 96.31 81 VAL A CA 1
ATOM 632 C C . VAL A 1 81 ? -2.013 -2.281 -1.155 1.00 96.31 81 VAL A C 1
ATOM 634 O O . VAL A 1 81 ? -1.449 -1.671 -0.256 1.00 96.31 81 VAL A O 1
ATOM 637 N N . VAL A 1 82 ? -2.430 -1.686 -2.265 1.00 96.75 82 VAL A N 1
ATOM 638 C CA . VAL A 1 82 ? -2.157 -0.292 -2.623 1.00 96.75 82 VAL A CA 1
ATOM 639 C C . VAL A 1 82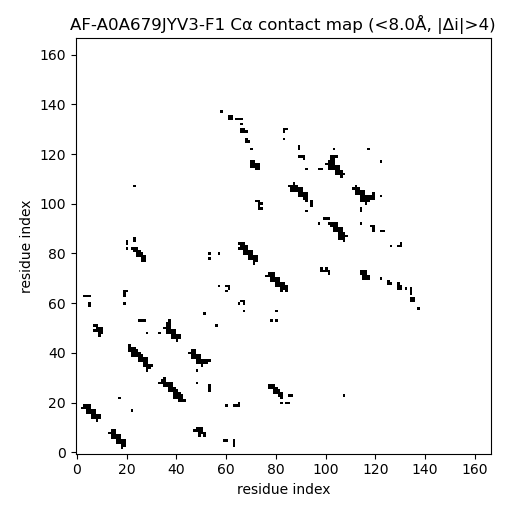 ? -3.462 0.468 -2.805 1.00 96.75 82 VAL A C 1
ATOM 641 O O . VAL A 1 82 ? -4.363 -0.013 -3.493 1.00 96.75 82 VAL A O 1
ATOM 644 N N . ASN A 1 83 ? -3.542 1.682 -2.260 1.00 95.44 83 ASN A N 1
ATOM 645 C CA . ASN A 1 83 ? -4.595 2.635 -2.585 1.00 95.44 83 ASN A CA 1
ATOM 646 C C . ASN A 1 83 ? -4.361 3.231 -3.977 1.00 95.44 83 ASN A C 1
ATOM 648 O O . ASN A 1 83 ? -3.502 4.089 -4.193 1.00 95.44 83 ASN A O 1
ATOM 652 N N . THR A 1 84 ? -5.158 2.786 -4.941 1.00 95.31 84 THR A N 1
ATOM 653 C CA . THR A 1 84 ? -5.018 3.171 -6.351 1.00 95.31 84 THR A CA 1
ATOM 654 C C . THR A 1 84 ? -5.341 4.637 -6.614 1.00 95.31 84 THR A C 1
ATOM 656 O O . THR A 1 84 ? -4.843 5.196 -7.593 1.00 95.31 84 THR A O 1
ATOM 659 N N . GLY A 1 85 ? -6.137 5.271 -5.745 1.00 92.81 85 GLY A N 1
ATOM 660 C CA . GLY A 1 85 ? -6.444 6.700 -5.815 1.00 92.81 85 GLY A CA 1
ATOM 661 C C . GLY A 1 85 ? -5.256 7.587 -5.441 1.00 92.81 85 GLY A C 1
ATOM 662 O O . GLY A 1 85 ? -5.258 8.776 -5.749 1.00 92.81 85 GLY A O 1
ATOM 663 N N . LYS A 1 86 ? -4.227 7.017 -4.802 1.00 93.88 86 LYS A N 1
ATOM 664 C CA . LYS A 1 86 ? -3.015 7.737 -4.390 1.00 93.88 86 LYS A CA 1
ATOM 665 C C . LYS A 1 86 ? -1.808 7.481 -5.289 1.00 93.88 86 LYS A C 1
ATOM 667 O O . LYS A 1 86 ? -0.813 8.195 -5.168 1.00 93.88 86 LYS A O 1
ATOM 672 N N . VAL A 1 87 ? -1.894 6.517 -6.207 1.00 95.75 87 VAL A N 1
ATOM 673 C CA . VAL A 1 87 ? -0.866 6.307 -7.234 1.00 95.75 87 VAL A CA 1
ATOM 674 C C . VAL A 1 87 ? -1.011 7.379 -8.312 1.00 95.75 87 VAL A C 1
ATOM 676 O O . VAL A 1 87 ? -2.021 7.426 -9.018 1.00 95.75 87 VAL A O 1
ATOM 679 N N . ARG A 1 88 ? 0.002 8.240 -8.419 1.00 95.19 88 ARG A N 1
ATOM 680 C CA . ARG A 1 88 ? 0.073 9.360 -9.366 1.00 95.19 88 ARG A CA 1
ATOM 681 C C . ARG A 1 88 ? 0.621 8.938 -10.723 1.00 95.19 88 ARG A C 1
ATOM 683 O O . ARG A 1 88 ? 0.137 9.418 -11.737 1.00 95.19 88 ARG A O 1
ATOM 690 N N . GLU A 1 89 ? 1.616 8.059 -10.717 1.00 95.50 89 GLU A N 1
ATOM 691 C CA . GLU A 1 89 ? 2.361 7.647 -11.907 1.00 95.50 89 GLU A CA 1
ATOM 692 C C . GLU A 1 89 ? 2.920 6.234 -11.708 1.00 95.50 89 GLU A C 1
ATOM 694 O O . GLU A 1 89 ? 3.138 5.797 -10.571 1.00 95.50 89 GLU A O 1
ATOM 699 N N . VAL A 1 90 ? 3.136 5.527 -12.813 1.00 96.69 90 VAL A N 1
ATOM 700 C CA . VAL A 1 90 ? 3.863 4.260 -12.863 1.00 96.69 90 VAL A CA 1
ATOM 701 C C . VAL A 1 90 ? 5.073 4.482 -13.757 1.00 96.69 90 VAL A C 1
ATOM 703 O O . VAL A 1 90 ? 4.927 4.936 -14.882 1.00 96.69 90 VAL A O 1
ATOM 706 N N . GLU A 1 91 ? 6.261 4.173 -13.252 1.00 94.69 91 GLU A N 1
ATOM 707 C CA . GLU A 1 91 ? 7.508 4.297 -14.010 1.00 94.69 91 GLU A CA 1
ATOM 708 C C . GLU A 1 91 ? 8.198 2.933 -14.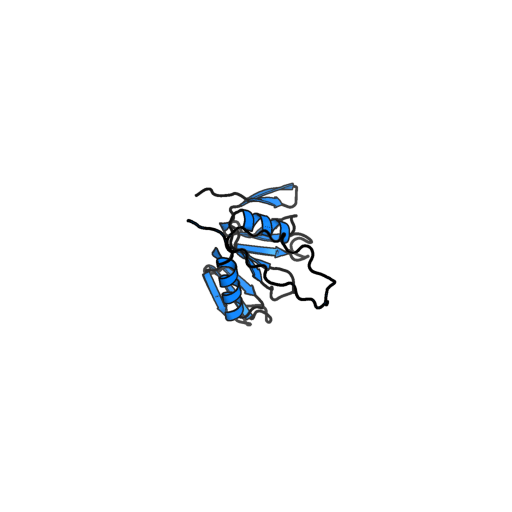130 1.00 94.69 91 GLU A C 1
ATOM 710 O O . GLU A 1 91 ? 8.041 2.084 -13.241 1.00 94.69 91 GLU A O 1
ATOM 715 N N . PRO A 1 92 ? 9.023 2.713 -15.166 1.00 93.62 92 PRO A N 1
ATOM 716 C CA . PRO A 1 92 ? 9.888 1.545 -15.225 1.00 93.62 92 PRO A CA 1
ATOM 717 C C . PRO A 1 92 ? 10.885 1.558 -14.062 1.00 93.62 92 PRO A C 1
ATOM 719 O O . PRO A 1 92 ? 11.385 2.603 -13.637 1.00 93.62 92 PRO A O 1
ATOM 722 N N . SER A 1 93 ? 11.197 0.377 -13.529 1.00 90.88 93 SER A N 1
ATOM 723 C CA . SER A 1 93 ? 12.163 0.282 -12.437 1.00 90.88 93 SER A CA 1
ATOM 724 C C . SER A 1 93 ? 13.589 0.502 -12.938 1.00 90.88 93 SER A C 1
ATOM 726 O O . SER A 1 93 ? 14.000 -0.050 -13.958 1.00 90.88 93 SER A O 1
ATOM 728 N N . ASN A 1 94 ? 14.369 1.287 -12.192 1.00 85.56 94 ASN A N 1
ATOM 729 C CA . ASN A 1 94 ? 15.808 1.393 -12.402 1.00 85.56 94 ASN A CA 1
ATOM 730 C C . ASN A 1 94 ? 16.530 0.413 -11.457 1.00 85.56 94 ASN A C 1
ATOM 732 O O . ASN A 1 94 ? 16.539 0.663 -10.246 1.00 85.56 94 ASN A O 1
ATOM 736 N N . PRO A 1 95 ? 17.179 -0.651 -11.964 1.00 76.31 95 PRO A N 1
ATOM 737 C CA . PRO A 1 95 ? 17.824 -1.671 -11.133 1.00 76.31 95 PRO A CA 1
ATOM 738 C C . PRO A 1 95 ? 19.053 -1.161 -10.363 1.00 76.31 95 PRO A C 1
ATOM 740 O O . PRO A 1 95 ? 19.512 -1.826 -9.442 1.00 76.31 95 PRO A O 1
ATOM 743 N N . ALA A 1 96 ? 19.591 0.016 -10.705 1.00 74.38 96 ALA A N 1
ATOM 744 C CA . ALA A 1 96 ? 20.656 0.653 -9.926 1.00 74.38 96 ALA A CA 1
ATOM 745 C C . ALA A 1 96 ? 20.140 1.310 -8.631 1.00 74.38 96 ALA A C 1
ATOM 747 O O . ALA A 1 96 ? 20.925 1.611 -7.736 1.00 74.38 96 ALA A O 1
ATOM 748 N N . ILE A 1 97 ? 18.831 1.567 -8.547 1.00 74.81 97 ILE A N 1
ATOM 749 C CA . ILE A 1 97 ? 18.179 2.278 -7.435 1.00 74.81 97 ILE A CA 1
ATOM 750 C C . ILE A 1 97 ? 17.197 1.356 -6.701 1.00 74.81 97 ILE A C 1
ATOM 752 O O . ILE A 1 97 ? 17.024 1.459 -5.490 1.00 74.81 97 ILE A O 1
ATOM 756 N N . SER A 1 98 ? 16.537 0.465 -7.437 1.00 79.00 98 SER A N 1
ATOM 757 C CA . SER A 1 98 ? 15.504 -0.443 -6.943 1.00 79.00 98 SER A CA 1
ATOM 758 C C . SER A 1 98 ? 16.019 -1.877 -6.843 1.00 79.00 98 SER A C 1
ATOM 760 O O . SER A 1 98 ? 17.041 -2.232 -7.423 1.00 79.00 98 SER A O 1
ATOM 762 N N . HIS A 1 99 ? 15.275 -2.724 -6.132 1.00 81.06 99 HIS A N 1
ATOM 763 C CA . HIS A 1 99 ? 15.562 -4.154 -6.052 1.00 81.06 99 HIS A CA 1
ATOM 764 C C . HIS A 1 99 ? 15.633 -4.783 -7.456 1.00 81.06 99 HIS A C 1
ATOM 766 O O . HIS A 1 99 ? 14.781 -4.506 -8.296 1.00 81.06 99 HIS A O 1
ATOM 772 N N . GLY A 1 100 ? 16.595 -5.679 -7.709 1.00 83.62 100 GLY A N 1
ATOM 773 C CA . GLY A 1 100 ? 16.850 -6.229 -9.053 1.00 83.62 100 GLY A CA 1
ATOM 774 C C . GLY A 1 100 ? 15.710 -7.065 -9.656 1.00 83.62 100 GLY A C 1
ATOM 775 O O . GLY A 1 100 ? 15.735 -7.378 -10.839 1.00 83.62 100 GLY A O 1
ATOM 776 N N . SER A 1 101 ? 14.708 -7.433 -8.853 1.00 88.19 101 SER A N 1
ATOM 777 C CA . SER A 1 101 ? 13.481 -8.114 -9.304 1.00 88.19 101 SER A CA 1
ATOM 778 C C . SER A 1 101 ? 12.276 -7.182 -9.477 1.00 88.19 101 SER A C 1
ATOM 780 O O . SER A 1 101 ? 11.173 -7.667 -9.724 1.00 88.19 101 SER A O 1
ATOM 782 N N . ALA A 1 102 ? 12.454 -5.873 -9.297 1.00 91.94 102 ALA A N 1
ATOM 783 C CA . ALA A 1 102 ? 11.419 -4.887 -9.562 1.00 91.94 102 ALA A CA 1
ATOM 784 C C . ALA A 1 102 ? 11.384 -4.545 -11.055 1.00 91.94 102 ALA A C 1
ATOM 786 O O . ALA A 1 102 ? 12.421 -4.291 -11.661 1.00 91.94 102 ALA A O 1
ATOM 787 N N . ASN A 1 103 ? 10.183 -4.505 -11.627 1.00 93.94 103 ASN A N 1
ATOM 788 C CA . ASN A 1 103 ? 9.971 -4.167 -13.035 1.00 93.94 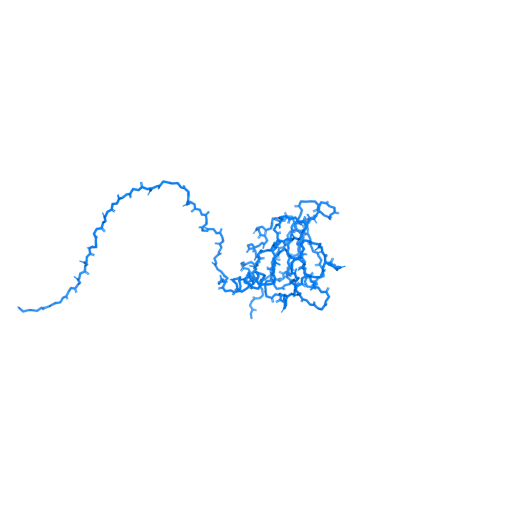103 ASN A CA 1
ATOM 789 C C . ASN A 1 103 ? 9.323 -2.785 -13.203 1.00 93.94 103 ASN A C 1
ATOM 791 O O . ASN A 1 103 ? 9.556 -2.122 -14.212 1.00 93.94 103 ASN A O 1
ATOM 795 N N . SER A 1 104 ? 8.576 -2.304 -12.204 1.00 95.88 104 SER A N 1
ATOM 796 C CA . SER A 1 104 ? 8.047 -0.936 -12.177 1.00 95.88 104 SER A CA 1
ATOM 797 C C . SER A 1 104 ? 8.036 -0.339 -10.768 1.00 95.88 104 SER A C 1
ATOM 799 O O . SER A 1 104 ? 8.298 -1.021 -9.772 1.00 95.88 104 SER A O 1
ATOM 801 N N . VAL A 1 105 ? 7.780 0.966 -10.691 1.00 95.44 105 VAL A N 1
ATOM 802 C CA . VAL A 1 105 ? 7.662 1.736 -9.452 1.00 95.44 105 VAL A CA 1
ATOM 803 C C . VAL A 1 105 ? 6.368 2.545 -9.481 1.00 95.44 105 VAL A C 1
ATOM 805 O O . VAL A 1 105 ? 6.168 3.379 -10.360 1.00 95.44 105 VAL A O 1
ATOM 808 N N . LEU A 1 106 ? 5.512 2.338 -8.480 1.00 96.25 106 LEU A N 1
ATOM 809 C CA . LEU A 1 106 ? 4.303 3.130 -8.256 1.00 96.25 106 LEU A CA 1
ATOM 810 C C . LEU A 1 106 ? 4.673 4.407 -7.494 1.00 96.25 106 LEU A C 1
ATOM 812 O O . LEU A 1 106 ? 5.191 4.325 -6.378 1.00 96.25 106 LEU A O 1
ATOM 816 N N . LYS A 1 107 ? 4.414 5.587 -8.059 1.00 95.38 107 LYS A N 1
ATOM 817 C CA . LYS A 1 107 ? 4.722 6.883 -7.434 1.00 95.38 107 LYS A CA 1
ATOM 818 C C . LYS A 1 107 ? 3.513 7.439 -6.689 1.00 95.38 107 LYS A C 1
ATOM 820 O O . LYS A 1 107 ? 2.440 7.607 -7.259 1.00 95.38 107 LYS A O 1
ATOM 825 N N . PHE A 1 108 ? 3.709 7.802 -5.425 1.00 92.50 108 PHE A N 1
ATOM 826 C CA . PHE A 1 108 ? 2.706 8.463 -4.573 1.00 92.50 108 PHE A CA 1
ATOM 827 C C . PHE A 1 108 ? 3.000 9.961 -4.396 1.00 92.50 108 PHE A C 1
ATOM 829 O O . PHE A 1 108 ? 2.132 10.746 -4.013 1.00 92.50 108 PHE A O 1
ATOM 836 N N . GLY A 1 109 ? 4.230 10.377 -4.704 1.00 89.38 109 GLY A N 1
ATOM 837 C CA . GLY A 1 109 ? 4.701 11.756 -4.655 1.00 89.38 109 GLY A CA 1
ATOM 838 C C . GLY A 1 109 ? 6.164 11.858 -5.104 1.00 89.38 109 GLY A C 1
ATOM 839 O O . GLY A 1 109 ? 6.758 10.845 -5.469 1.00 89.38 109 GLY A O 1
ATOM 840 N N . PRO A 1 110 ? 6.784 13.050 -5.029 1.00 86.19 110 PRO A N 1
ATOM 841 C CA . PRO A 1 110 ? 8.115 13.295 -5.599 1.00 86.19 110 PRO A CA 1
ATOM 842 C C . PRO A 1 110 ? 9.231 12.409 -5.032 1.00 86.19 110 PRO A C 1
ATOM 844 O O . PRO A 1 110 ? 10.219 12.143 -5.705 1.00 86.19 110 PRO A O 1
ATOM 847 N N . ARG A 1 111 ? 9.094 11.981 -3.773 1.00 85.62 111 ARG A N 1
ATOM 848 C CA . ARG A 1 111 ? 10.097 11.173 -3.059 1.00 85.62 111 ARG A CA 1
ATOM 849 C C . ARG A 1 111 ? 9.568 9.826 -2.588 1.00 85.62 111 ARG A C 1
ATOM 851 O O . ARG A 1 111 ? 10.301 9.085 -1.946 1.00 85.62 111 ARG A O 1
ATOM 858 N N . LEU A 1 112 ? 8.299 9.530 -2.860 1.00 89.44 112 LEU A N 1
ATOM 859 C CA . LEU A 1 112 ? 7.650 8.336 -2.345 1.00 89.44 112 LEU A CA 1
ATOM 860 C C . LEU A 1 112 ? 7.238 7.442 -3.503 1.00 89.44 112 LEU A C 1
ATOM 862 O O . LEU A 1 112 ? 6.326 7.769 -4.265 1.00 89.44 112 LEU A O 1
ATOM 866 N N . GLY A 1 113 ? 7.936 6.318 -3.607 1.00 91.12 113 GLY A N 1
ATOM 867 C CA . GLY A 1 113 ? 7.679 5.279 -4.585 1.00 91.12 113 GLY A CA 1
ATOM 868 C C . GLY A 1 113 ? 7.612 3.908 -3.928 1.00 91.12 113 GLY A C 1
ATOM 869 O O . GLY A 1 113 ? 8.111 3.713 -2.819 1.00 91.12 113 GLY A O 1
ATOM 870 N N . LEU A 1 114 ? 6.995 2.969 -4.631 1.00 92.50 114 LEU A N 1
ATOM 871 C CA . LEU A 1 114 ? 6.890 1.574 -4.233 1.00 92.50 114 LEU A CA 1
ATOM 872 C C . LEU A 1 114 ? 7.261 0.690 -5.416 1.00 92.50 114 LEU A C 1
ATOM 874 O O . LEU A 1 114 ? 6.575 0.700 -6.435 1.00 92.50 114 LEU A O 1
ATOM 878 N N . ALA A 1 115 ? 8.361 -0.043 -5.287 1.00 93.56 115 ALA A N 1
ATOM 879 C CA . ALA A 1 115 ? 8.815 -0.971 -6.311 1.00 93.56 115 ALA A CA 1
ATOM 880 C C . ALA A 1 115 ? 7.948 -2.239 -6.315 1.00 93.56 115 ALA A C 1
ATOM 882 O O . ALA A 1 115 ? 7.610 -2.759 -5.250 1.00 93.56 115 ALA A O 1
ATOM 883 N N . VAL A 1 116 ? 7.614 -2.739 -7.505 1.00 94.25 116 VAL A N 1
ATOM 884 C CA . VAL A 1 116 ? 6.759 -3.919 -7.703 1.00 94.25 116 VAL A CA 1
ATOM 885 C C . VAL A 1 116 ? 7.318 -4.831 -8.797 1.00 94.25 116 VAL A C 1
ATOM 887 O O . VAL A 1 116 ? 8.093 -4.391 -9.653 1.00 94.25 116 VAL A O 1
ATOM 890 N N . ARG A 1 117 ? 6.951 -6.117 -8.774 1.00 94.44 117 ARG A N 1
ATOM 891 C CA . ARG A 1 117 ? 7.374 -7.094 -9.801 1.00 94.44 117 ARG A CA 1
ATOM 892 C C . ARG A 1 117 ? 6.585 -6.969 -11.092 1.00 94.44 117 ARG A C 1
ATOM 894 O O . ARG A 1 117 ? 7.011 -7.488 -12.117 1.00 94.44 117 ARG A O 1
ATOM 901 N N . GLU A 1 118 ? 5.434 -6.325 -11.064 1.00 95.38 118 GLU A N 1
ATOM 902 C CA . GLU A 1 118 ? 4.654 -6.068 -12.260 1.00 95.38 118 GLU A CA 1
ATOM 903 C C . GLU A 1 118 ? 5.395 -5.086 -13.179 1.00 95.38 118 GLU A C 1
ATOM 905 O O . GLU A 1 118 ? 6.055 -4.146 -12.730 1.00 95.38 118 GLU A O 1
ATOM 910 N N . THR A 1 119 ? 5.312 -5.322 -14.485 1.00 96.06 119 THR A N 1
ATOM 911 C CA . THR A 1 119 ? 5.752 -4.354 -15.502 1.00 96.06 119 THR A CA 1
ATOM 912 C C . THR A 1 119 ? 4.860 -3.115 -15.481 1.00 96.06 119 THR A C 1
ATOM 914 O O . THR A 1 119 ? 3.753 -3.159 -14.952 1.00 96.06 119 THR A O 1
ATOM 917 N N . GLU A 1 120 ? 5.303 -2.021 -16.097 1.00 96.81 120 GLU A N 1
ATOM 918 C CA . GLU A 1 120 ? 4.519 -0.783 -16.201 1.00 96.81 120 GLU A CA 1
ATOM 919 C C . GLU A 1 120 ? 3.106 -1.040 -16.752 1.00 96.81 120 GLU A C 1
ATOM 921 O O . GLU A 1 120 ? 2.118 -0.758 -16.077 1.00 96.81 120 GLU A O 1
ATOM 926 N N . ALA A 1 121 ? 3.007 -1.718 -17.899 1.00 96.38 121 ALA A N 1
ATOM 927 C CA . ALA A 1 121 ? 1.726 -2.046 -18.525 1.00 96.38 121 ALA A CA 1
ATOM 928 C C . ALA A 1 121 ? 0.821 -2.926 -17.639 1.00 96.38 121 ALA A C 1
ATOM 930 O O . ALA A 1 121 ? -0.397 -2.748 -17.604 1.00 96.38 121 ALA A O 1
ATOM 931 N N . GLN A 1 122 ? 1.397 -3.882 -16.900 1.00 97.00 122 GLN A N 1
ATOM 932 C CA . GLN A 1 122 ? 0.634 -4.709 -15.957 1.00 97.00 122 GLN A CA 1
ATOM 933 C C . GLN A 1 122 ? 0.132 -3.883 -14.772 1.00 97.00 122 GLN A C 1
ATOM 935 O O . GLN A 1 122 ? -1.029 -4.010 -14.384 1.00 97.00 122 GLN A O 1
ATOM 940 N N . SER A 1 123 ? 0.990 -3.028 -14.221 1.00 97.19 123 SER A N 1
ATOM 941 C CA . SER A 1 123 ? 0.656 -2.142 -13.114 1.00 97.19 123 SER A CA 1
ATOM 942 C C . SER A 1 123 ? -0.475 -1.190 -13.488 1.00 97.19 123 SER A C 1
ATOM 944 O O . SER A 1 123 ? -1.455 -1.085 -12.752 1.00 97.19 123 SER A O 1
ATOM 946 N N . GLU A 1 124 ? -0.408 -0.563 -14.660 1.00 96.88 124 GLU A N 1
ATOM 947 C CA . GLU A 1 124 ? -1.480 0.296 -15.164 1.00 96.88 124 GLU A CA 1
ATOM 948 C C . GLU A 1 124 ? -2.802 -0.459 -15.336 1.00 96.88 124 GLU A C 1
ATOM 950 O O . GLU A 1 124 ? -3.849 0.023 -14.897 1.00 96.88 124 GLU A O 1
ATOM 955 N N . ALA A 1 125 ? -2.767 -1.671 -15.899 1.00 96.38 125 ALA A N 1
ATOM 956 C CA . ALA A 1 125 ? -3.959 -2.501 -16.060 1.00 96.38 125 ALA A CA 1
ATOM 957 C C . ALA A 1 125 ? -4.596 -2.878 -14.708 1.00 96.38 125 ALA A C 1
ATOM 959 O O . ALA A 1 125 ? -5.822 -2.841 -14.562 1.00 96.38 125 ALA A O 1
ATOM 960 N N . ILE A 1 126 ? -3.778 -3.200 -13.699 1.00 96.12 126 ILE A N 1
ATOM 961 C CA . ILE A 1 126 ? -4.233 -3.489 -12.332 1.00 96.12 126 ILE A CA 1
ATOM 962 C C . ILE A 1 126 ? -4.902 -2.256 -11.711 1.00 96.12 126 ILE A C 1
ATOM 964 O O . ILE A 1 126 ? -6.003 -2.366 -11.160 1.00 96.12 126 ILE A O 1
ATOM 968 N N . LEU A 1 127 ? -4.277 -1.080 -11.831 1.00 95.88 127 LEU A N 1
ATOM 969 C CA . LEU A 1 127 ? -4.823 0.177 -11.310 1.00 95.88 127 LEU A CA 1
ATOM 970 C C . LEU A 1 127 ? -6.141 0.542 -11.997 1.00 95.88 127 LEU A C 1
ATOM 972 O O . LEU A 1 127 ? -7.109 0.887 -11.321 1.00 95.88 127 LEU A O 1
ATOM 976 N N . ALA A 1 128 ? -6.205 0.431 -13.325 1.00 93.94 128 ALA A N 1
ATOM 977 C CA . ALA A 1 128 ? -7.411 0.714 -14.096 1.00 93.94 128 ALA A CA 1
ATOM 978 C C . ALA A 1 128 ? -8.571 -0.204 -13.685 1.00 93.94 128 ALA A C 1
ATOM 980 O O . ALA A 1 128 ? -9.672 0.279 -13.416 1.00 93.94 128 ALA A O 1
ATOM 981 N N . LYS A 1 129 ? -8.318 -1.512 -13.548 1.00 92.94 129 LYS A N 1
ATOM 982 C CA . LYS A 1 129 ? -9.328 -2.487 -13.116 1.00 92.94 129 LYS A CA 1
ATOM 983 C C . LYS A 1 129 ? -9.861 -2.181 -11.715 1.00 92.94 129 LYS A C 1
ATOM 985 O O . LYS A 1 129 ? -11.067 -2.227 -11.493 1.00 92.94 129 LYS A O 1
ATOM 990 N N . ALA A 1 130 ? -8.981 -1.857 -10.771 1.00 9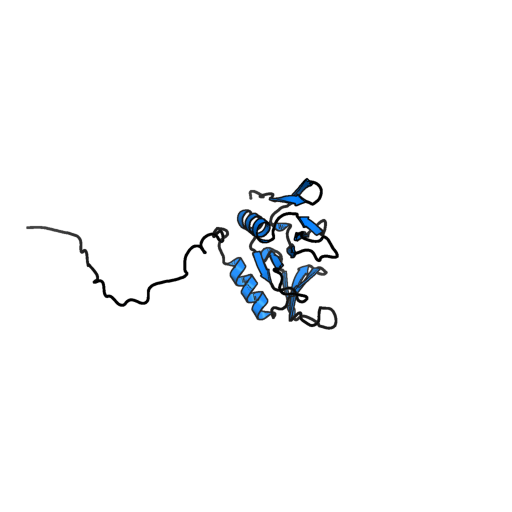0.62 130 ALA A N 1
ATOM 991 C CA . ALA A 1 130 ? -9.375 -1.565 -9.394 1.00 90.62 130 ALA A CA 1
ATOM 992 C C . ALA A 1 130 ? -10.177 -0.261 -9.257 1.00 90.62 130 ALA A C 1
ATOM 994 O O . ALA A 1 130 ? -11.063 -0.183 -8.411 1.00 90.62 130 ALA A O 1
ATOM 995 N N . ARG A 1 131 ? -9.913 0.735 -10.111 1.00 88.69 131 ARG A N 1
ATOM 996 C CA . ARG A 1 131 ? -10.680 1.992 -10.170 1.00 88.69 131 ARG A CA 1
ATOM 997 C C . ARG A 1 131 ? -12.083 1.816 -10.765 1.00 88.69 131 ARG A C 1
ATOM 999 O O . ARG A 1 131 ? -12.958 2.627 -10.489 1.00 88.69 131 ARG A O 1
ATOM 1006 N N . GLN A 1 132 ? -12.294 0.784 -11.585 1.00 81.81 132 GLN A N 1
ATOM 1007 C CA . GLN A 1 132 ? -13.585 0.487 -12.220 1.00 81.81 132 GLN A CA 1
ATOM 1008 C C . GLN A 1 132 ? -14.517 -0.364 -11.352 1.00 81.81 132 GLN A C 1
ATOM 1010 O O . GLN A 1 132 ? -15.719 -0.394 -11.610 1.00 81.81 132 GLN A O 1
ATOM 1015 N N . LEU A 1 133 ? -13.990 -1.079 -10.354 1.00 65.44 133 LEU A N 1
ATOM 1016 C CA . LEU A 1 133 ? -14.812 -1.888 -9.460 1.00 65.44 133 LEU A CA 1
ATOM 1017 C C . LEU A 1 133 ? -15.633 -0.953 -8.557 1.00 65.44 133 LEU A C 1
ATOM 1019 O O . LEU A 1 133 ? -15.042 -0.223 -7.759 1.00 65.44 133 LEU A O 1
ATOM 1023 N N . PRO A 1 134 ? -16.977 -0.948 -8.654 1.00 53.69 134 PRO A N 1
ATOM 1024 C CA . PRO A 1 134 ? -17.798 -0.154 -7.755 1.00 53.69 134 PRO A CA 1
ATOM 1025 C C . PRO A 1 134 ? -17.558 -0.616 -6.313 1.00 53.69 134 PRO A C 1
ATOM 1027 O O . PRO A 1 134 ? -17.522 -1.818 -6.035 1.00 53.69 134 PRO A O 1
ATOM 1030 N N . ASN A 1 135 ? -17.384 0.357 -5.413 1.00 52.97 135 ASN A N 1
ATOM 1031 C CA . ASN A 1 135 ? -17.165 0.205 -3.971 1.00 52.97 135 ASN A CA 1
ATOM 1032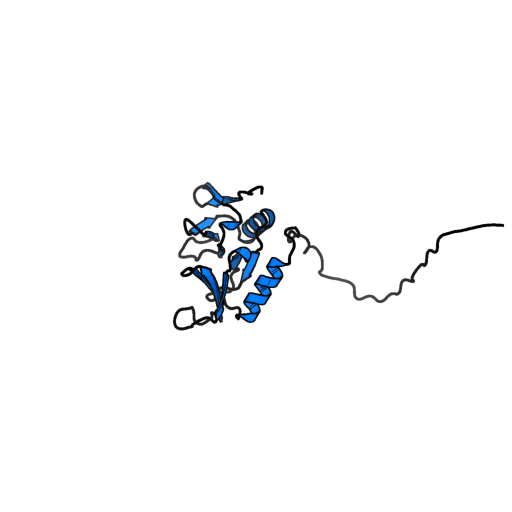 C C . ASN A 1 135 ? -18.345 -0.518 -3.280 1.00 52.97 135 ASN A C 1
ATOM 1034 O O . ASN A 1 135 ? -19.121 0.102 -2.558 1.00 52.97 135 ASN A O 1
ATOM 1038 N N . GLY A 1 136 ? -18.537 -1.815 -3.536 1.00 45.53 136 GLY A N 1
ATOM 1039 C CA . GLY A 1 136 ? -19.718 -2.532 -3.047 1.00 45.53 136 GLY A CA 1
ATOM 1040 C C . GLY A 1 136 ? -19.754 -4.049 -3.230 1.00 45.53 136 GLY A C 1
ATOM 1041 O O . GLY A 1 136 ? -20.712 -4.668 -2.781 1.00 45.53 136 GLY A O 1
ATOM 1042 N N . LEU A 1 137 ? -18.743 -4.687 -3.826 1.00 44.16 137 LEU A N 1
ATOM 1043 C CA . LEU A 1 137 ? -18.677 -6.153 -3.858 1.00 44.16 137 LEU A CA 1
ATOM 1044 C C . LEU A 1 137 ? -17.618 -6.647 -2.873 1.00 44.16 137 LEU A C 1
ATOM 1046 O O . LEU A 1 137 ? -16.452 -6.849 -3.210 1.00 44.16 137 LEU A O 1
ATOM 1050 N N . SER A 1 138 ? -18.064 -6.819 -1.624 1.00 40.84 138 SER A N 1
ATOM 1051 C CA . SER A 1 138 ? -17.398 -7.657 -0.627 1.00 40.84 138 SER A CA 1
ATOM 1052 C C . SER A 1 138 ? -16.999 -8.985 -1.267 1.00 40.84 138 SER A C 1
ATOM 1054 O O . SER A 1 138 ? -17.806 -9.628 -1.939 1.00 40.84 138 SER A O 1
ATOM 1056 N N . ALA A 1 139 ? -15.761 -9.410 -1.031 1.00 42.47 139 ALA A N 1
ATOM 1057 C CA . ALA A 1 139 ? -15.182 -10.664 -1.505 1.00 42.47 139 ALA A CA 1
ATOM 1058 C C . ALA A 1 139 ? -15.778 -11.905 -0.795 1.00 42.47 139 ALA A C 1
ATOM 1060 O O . ALA A 1 139 ? -15.063 -12.840 -0.453 1.00 42.47 139 ALA A O 1
ATOM 1061 N N . THR A 1 140 ? -17.098 -11.927 -0.594 1.00 40.72 140 THR A N 1
ATOM 1062 C CA . THR A 1 140 ? -17.871 -13.021 0.015 1.00 40.72 140 THR A CA 1
ATOM 1063 C C . THR A 1 140 ? -18.772 -13.714 -1.015 1.00 40.72 140 THR A C 1
ATOM 10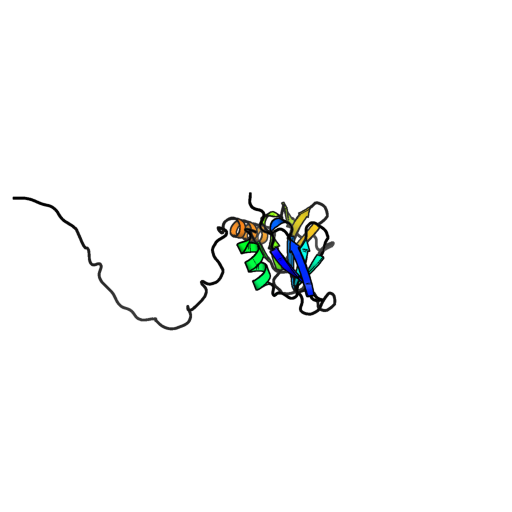65 O O . THR A 1 140 ? -19.827 -14.236 -0.677 1.00 40.72 140 THR A O 1
ATOM 1068 N N . ALA A 1 141 ? -18.369 -13.723 -2.290 1.00 40.56 141 ALA A N 1
ATOM 1069 C CA . ALA A 1 141 ? -19.028 -14.489 -3.355 1.00 40.56 141 ALA A CA 1
ATOM 1070 C C . ALA A 1 141 ? -18.135 -15.602 -3.936 1.00 40.56 141 ALA A C 1
ATOM 1072 O O . ALA A 1 141 ? -18.413 -16.125 -5.010 1.00 40.56 141 ALA A O 1
ATOM 1073 N N . VAL A 1 142 ? -17.072 -15.994 -3.224 1.00 40.34 142 VAL A N 1
ATOM 1074 C CA . VAL A 1 142 ? -16.284 -17.200 -3.535 1.00 40.34 142 VAL A CA 1
ATOM 1075 C C . VAL A 1 142 ? -16.593 -18.280 -2.498 1.00 40.34 142 VAL A C 1
ATOM 1077 O O . VAL A 1 142 ? -15.723 -18.779 -1.795 1.00 40.34 142 VAL A O 1
ATOM 1080 N N . ALA A 1 143 ? -17.874 -18.613 -2.363 1.00 37.78 143 ALA A N 1
ATOM 1081 C CA . ALA A 1 143 ? -18.298 -19.831 -1.693 1.00 37.78 143 ALA A CA 1
ATOM 1082 C C . ALA A 1 143 ? -18.916 -20.757 -2.745 1.00 37.78 143 ALA A C 1
ATOM 1084 O O . ALA A 1 143 ? -19.847 -20.374 -3.448 1.00 37.78 143 ALA A O 1
ATOM 1085 N N . SER A 1 144 ? -18.382 -21.977 -2.802 1.00 37.78 144 SER A N 1
ATOM 1086 C CA . SER A 1 144 ? -19.018 -23.159 -3.396 1.00 37.78 144 SER A CA 1
ATOM 1087 C C . SER A 1 144 ? -19.062 -23.208 -4.925 1.00 37.78 144 SER A C 1
ATOM 1089 O O . SER A 1 144 ? -20.113 -23.132 -5.549 1.00 37.78 144 SER A O 1
ATOM 1091 N N . GLY A 1 145 ? -17.897 -23.426 -5.533 1.00 31.80 145 GLY A N 1
ATOM 1092 C CA . GLY A 1 145 ? -17.775 -23.745 -6.955 1.00 31.80 145 GLY A CA 1
ATOM 1093 C C . GLY A 1 145 ? -16.701 -24.788 -7.231 1.00 31.80 145 GLY A C 1
ATOM 1094 O O . GLY A 1 145 ? -15.960 -24.657 -8.197 1.00 31.80 145 GLY A O 1
ATOM 1095 N N . ALA A 1 146 ? -16.571 -25.795 -6.366 1.00 36.44 146 ALA A N 1
ATOM 1096 C CA . ALA A 1 146 ? -15.807 -26.988 -6.683 1.00 36.44 146 ALA A CA 1
ATOM 1097 C C . ALA A 1 146 ? -16.701 -28.223 -6.545 1.00 36.44 146 ALA A C 1
ATOM 1099 O O . ALA A 1 146 ? -17.194 -28.537 -5.466 1.00 36.44 146 ALA A O 1
ATOM 1100 N N . VAL A 1 147 ? -16.756 -28.943 -7.665 1.00 38.47 147 VAL A N 1
ATOM 1101 C CA . VAL A 1 147 ? -17.071 -30.363 -7.847 1.00 38.47 147 VAL A CA 1
ATOM 1102 C C . VAL A 1 147 ? -18.527 -30.725 -8.192 1.00 38.47 147 VAL A C 1
ATOM 1104 O O . VAL A 1 147 ? -19.467 -30.445 -7.461 1.00 38.47 147 VAL A O 1
ATOM 1107 N N . LEU A 1 148 ? -18.601 -31.486 -9.294 1.00 34.41 148 LEU A N 1
ATOM 1108 C CA . LEU A 1 148 ? -19.675 -32.309 -9.864 1.00 34.41 148 LEU A CA 1
ATOM 1109 C C . LEU A 1 148 ? -20.589 -31.659 -10.904 1.00 34.41 148 LEU A C 1
ATOM 1111 O O . LEU A 1 148 ? -21.479 -30.882 -10.586 1.00 34.41 148 LEU A O 1
ATOM 1115 N N . GLY A 1 149 ? -20.448 -32.130 -12.149 1.00 27.98 149 GLY A N 1
ATOM 1116 C CA . GLY A 1 149 ? -21.587 -32.146 -13.063 1.00 27.98 149 GLY A CA 1
ATOM 1117 C C . GLY A 1 149 ? -21.296 -32.067 -14.554 1.00 27.98 149 GLY A C 1
ATOM 1118 O O . GLY A 1 149 ? -21.974 -31.320 -15.246 1.00 27.98 149 GLY A O 1
ATOM 1119 N N . ALA A 1 150 ? -20.355 -32.848 -15.085 1.00 37.47 150 ALA A N 1
ATOM 1120 C CA . ALA A 1 150 ? -20.475 -33.262 -16.479 1.00 37.47 150 ALA A CA 1
ATOM 1121 C C . ALA A 1 150 ? -21.685 -34.207 -16.592 1.00 37.47 150 ALA A C 1
ATOM 1123 O O . ALA A 1 150 ? -21.524 -35.400 -16.370 1.00 37.47 150 ALA A O 1
ATOM 1124 N N . VAL A 1 151 ? -22.881 -33.692 -16.901 1.00 34.56 151 VAL A N 1
ATOM 1125 C CA . VAL A 1 151 ? -23.979 -34.491 -17.471 1.00 34.56 151 VAL A CA 1
ATOM 1126 C C . VAL A 1 151 ? -24.805 -33.633 -18.434 1.00 34.56 151 VAL A C 1
ATOM 1128 O O . VAL A 1 151 ? -25.338 -32.583 -18.096 1.00 34.56 151 VAL A O 1
ATOM 1131 N N . ILE A 1 152 ? -24.859 -34.144 -19.656 1.00 38.62 152 ILE A N 1
ATOM 1132 C CA . ILE A 1 152 ? -25.721 -33.834 -20.796 1.00 38.62 152 ILE A CA 1
ATOM 1133 C C . ILE A 1 152 ? -27.194 -33.685 -20.374 1.00 38.62 152 ILE A C 1
ATOM 1135 O O . ILE A 1 152 ? -27.684 -34.499 -19.598 1.00 38.62 152 ILE A O 1
ATOM 1139 N N . GLY A 1 153 ? -27.945 -32.758 -20.977 1.00 26.78 153 GLY A N 1
ATOM 1140 C CA . GLY A 1 153 ? -29.407 -32.875 -20.959 1.00 26.78 153 GLY A CA 1
ATOM 1141 C C . GLY A 1 153 ? -30.162 -31.600 -21.288 1.00 26.78 153 GLY A C 1
ATOM 1142 O O . GLY A 1 153 ? -30.195 -30.667 -20.499 1.00 26.78 153 GLY A O 1
ATOM 1143 N N . ALA A 1 154 ? -30.794 -31.600 -22.457 1.00 35.78 154 ALA A N 1
ATOM 1144 C CA . ALA A 1 154 ? -31.746 -30.606 -22.919 1.00 35.78 154 ALA A CA 1
ATOM 1145 C C . ALA A 1 154 ? -32.853 -30.301 -21.891 1.00 35.78 154 ALA A C 1
ATOM 1147 O O . ALA A 1 154 ? -33.423 -31.213 -21.298 1.00 35.78 154 ALA A O 1
ATOM 1148 N N . ALA A 1 155 ? -33.244 -29.032 -21.787 1.00 33.56 155 ALA A N 1
ATOM 1149 C CA . ALA A 1 155 ? -34.564 -28.659 -21.298 1.00 33.56 155 ALA A CA 1
ATOM 1150 C C . ALA A 1 155 ? -35.098 -27.511 -22.157 1.00 33.56 155 ALA A C 1
ATOM 1152 O O . ALA A 1 155 ? -34.465 -26.469 -22.316 1.00 33.56 155 ALA A O 1
ATOM 1153 N N . ALA A 1 156 ? -36.234 -27.801 -22.780 1.00 34.84 156 ALA A N 1
ATOM 1154 C CA . ALA A 1 156 ? -36.925 -27.006 -23.770 1.00 34.84 156 ALA A CA 1
ATOM 1155 C C . ALA A 1 156 ? -37.321 -25.615 -23.256 1.00 34.84 156 ALA A C 1
ATOM 1157 O O . ALA A 1 156 ? -37.735 -25.444 -22.109 1.00 34.84 156 ALA A O 1
ATOM 1158 N N . ALA A 1 157 ? -37.257 -24.643 -24.163 1.00 33.28 157 ALA A N 1
ATOM 1159 C CA . ALA A 1 157 ? -37.890 -23.347 -24.008 1.00 33.28 157 ALA A CA 1
ATOM 1160 C C . ALA A 1 157 ? -39.413 -23.531 -23.914 1.00 33.28 157 ALA A C 1
ATOM 1162 O O . ALA A 1 157 ? -40.060 -23.919 -24.886 1.00 33.28 157 ALA A O 1
ATOM 1163 N N . VAL A 1 158 ? -39.989 -23.243 -22.748 1.00 34.91 158 VAL A N 1
ATOM 1164 C CA . VAL A 1 158 ? -41.427 -22.997 -22.616 1.00 34.91 158 VAL A CA 1
ATOM 1165 C C . VAL A 1 158 ? -41.649 -21.521 -22.924 1.00 34.91 158 VAL A C 1
ATOM 1167 O O . VAL A 1 158 ? -41.313 -20.644 -22.131 1.00 34.91 158 VAL A O 1
ATOM 1170 N N . VAL A 1 159 ? -42.170 -21.259 -24.120 1.00 36.69 159 VAL A N 1
ATOM 1171 C CA . VAL A 1 159 ? -42.687 -19.953 -24.533 1.00 36.69 159 VAL A CA 1
ATOM 1172 C C . VAL A 1 159 ? -44.047 -19.771 -23.862 1.00 36.69 159 VAL A C 1
ATOM 1174 O O . VAL A 1 159 ? -44.981 -20.515 -24.147 1.00 36.69 159 VAL A O 1
ATOM 1177 N N . ILE A 1 160 ? -44.154 -18.794 -22.965 1.00 37.81 160 ILE A N 1
ATOM 1178 C CA . ILE A 1 160 ? -45.432 -18.310 -22.438 1.00 37.81 160 ILE A CA 1
ATOM 1179 C C . ILE A 1 160 ? -45.743 -17.018 -23.196 1.00 37.81 160 ILE A C 1
ATOM 1181 O O . ILE A 1 160 ? -45.130 -15.986 -22.936 1.00 37.81 160 ILE A O 1
ATOM 1185 N N . THR A 1 161 ? -46.659 -17.075 -24.160 1.00 42.97 161 THR A N 1
ATOM 1186 C CA . THR A 1 161 ? -47.277 -15.883 -24.760 1.00 42.97 161 THR A CA 1
ATOM 1187 C C . THR A 1 161 ? -48.528 -15.508 -23.967 1.00 42.97 161 THR A C 1
ATOM 1189 O O . THR A 1 161 ? -49.384 -16.378 -23.784 1.00 42.97 161 THR A O 1
ATOM 1192 N N . PRO A 1 162 ? -48.675 -14.251 -23.516 1.00 42.88 162 PRO A N 1
ATOM 1193 C CA . PRO A 1 162 ? -49.904 -13.785 -22.900 1.00 42.88 162 PRO A CA 1
ATOM 1194 C C . PRO A 1 162 ? -50.812 -13.047 -23.908 1.00 42.88 162 PRO A C 1
ATOM 1196 O O . PRO A 1 162 ? -50.354 -12.164 -24.625 1.00 42.88 162 PRO A O 1
ATOM 1199 N N . THR A 1 163 ? -52.097 -13.425 -23.853 1.00 41.78 163 THR A N 1
ATOM 1200 C CA . THR A 1 163 ? -53.335 -12.605 -23.905 1.00 41.78 163 THR A CA 1
ATOM 1201 C C . THR A 1 163 ? -53.785 -11.807 -25.138 1.00 41.78 163 THR A C 1
ATOM 1203 O O . THR A 1 163 ? -52.993 -11.380 -25.965 1.00 41.78 163 THR A O 1
ATOM 1206 N N . GLU A 1 164 ? -55.113 -11.581 -25.094 1.00 40.72 164 GLU A N 1
ATOM 1207 C CA . GLU A 1 164 ? -56.008 -10.699 -25.871 1.00 40.72 164 GLU A CA 1
ATOM 1208 C C . GLU A 1 164 ? -56.513 -11.259 -27.208 1.00 40.72 164 GLU A C 1
ATOM 1210 O O . GLU A 1 164 ? -55.760 -11.853 -27.968 1.00 40.72 164 GLU A O 1
ATOM 1215 N N . GLU A 1 165 ? -57.771 -11.105 -27.618 1.00 43.25 165 GLU A N 1
ATOM 1216 C CA . GLU A 1 165 ? -59.050 -10.659 -27.040 1.00 43.25 165 GLU A CA 1
ATOM 1217 C C . GLU A 1 165 ? -60.077 -10.873 -28.179 1.00 43.25 165 GLU A C 1
ATOM 1219 O O . GLU A 1 165 ? -59.702 -10.916 -29.351 1.00 43.25 165 GLU A O 1
ATOM 1224 N N . ASP A 1 166 ? -61.351 -10.964 -27.810 1.00 43.03 166 ASP A N 1
ATOM 1225 C CA . ASP A 1 166 ? -62.532 -10.621 -28.610 1.00 43.03 166 ASP A CA 1
ATOM 1226 C C . ASP A 1 166 ? -63.161 -11.556 -29.669 1.00 43.03 166 ASP A C 1
ATOM 1228 O O . ASP A 1 166 ? -62.554 -11.991 -30.648 1.00 43.03 166 ASP A O 1
ATOM 1232 N N . ALA A 1 167 ? -64.487 -11.646 -29.457 1.00 42.59 167 ALA A N 1
ATOM 1233 C CA . ALA A 1 167 ? -65.633 -11.896 -30.344 1.00 42.59 167 ALA A CA 1
ATOM 1234 C C . ALA A 1 167 ? -65.982 -13.333 -30.772 1.00 42.59 167 ALA A C 1
ATOM 1236 O O . ALA A 1 167 ? -65.359 -13.892 -31.701 1.00 42.59 167 ALA A O 1
#

Solvent-accessible surface area (backbone atoms only — not comparable to full-atom values): 10119 Å² total; per-residue (Å²): 133,86,84,50,70,45,82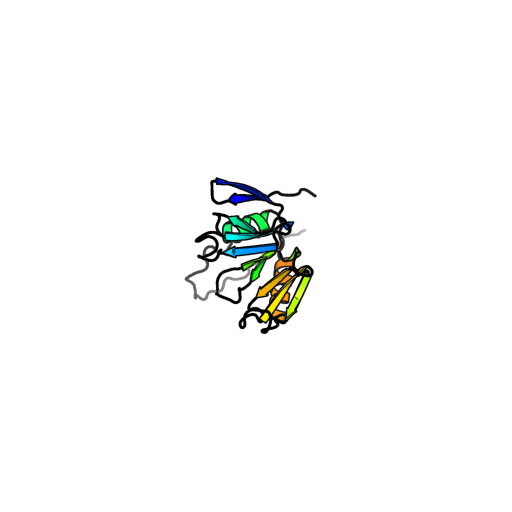,41,52,27,78,94,76,48,75,49,76,42,48,41,79,40,43,43,34,35,31,70,35,50,70,90,76,42,62,89,24,24,32,36,37,36,79,70,87,48,71,49,55,26,72,55,52,68,69,59,50,50,50,52,32,34,75,49,61,35,39,53,39,80,48,40,40,46,91,57,85,56,67,28,40,31,30,46,85,47,50,77,48,72,39,73,44,51,62,94,82,43,59,82,56,27,36,10,27,44,24,62,50,99,88,42,69,45,61,21,44,45,40,44,72,54,46,52,52,48,44,53,54,29,68,66,53,69,80,75,76,72,91,80,79,85,71,89,87,78,88,86,77,97,71,89,80,90,77,81,87,82,83,83,82,82,85,89,81,89,135

Radius of gyration: 22.46 Å; Cα contacts (8 Å, |Δi|>4): 284; chains: 1; bounding box: 86×49×53 Å

Mean predicted aligned error: 11.72 Å